Protein AF-A0AAJ6E5W6-F1 (afdb_monomer_lite)

Sequence (87 aa):
MIQIEEIEIVEFRGIRHLKRSLGRRSLGVAGPNGTGKSGIVDAIEFALTGNITRLGGTGTAELSVKAHAPHVDSSKKPENALVRLKV

Radius of gyration: 12.99 Å; chains: 1; bounding box: 30×26×33 Å

Foldseek 3Di:
DDFFQKKWWDQFALDHTDIDGCNSDDDDDDDDPSNCSVRVVQLVCCQVPVARPVQDDPPNPPRDCLQRGGHPVCSVPSVRTDMDTDD

Structure (mmCIF, N/CA/C/O backbone):
data_AF-A0AAJ6E5W6-F1
#
_entry.id   AF-A0AAJ6E5W6-F1
#
loop_
_atom_site.group_PDB
_atom_site.id
_atom_site.type_symbol
_atom_site.label_atom_id
_atom_site.label_alt_id
_atom_site.label_comp_id
_atom_site.label_asym_id
_atom_site.label_entity_id
_atom_site.label_seq_id
_atom_site.pdbx_PDB_ins_code
_atom_site.Cartn_x
_atom_site.Cartn_y
_atom_site.Cartn_z
_atom_site.occupancy
_atom_site.B_iso_or_equiv
_atom_site.auth_seq_id
_atom_site.auth_comp_id
_atom_site.auth_asym_id
_atom_site.auth_atom_id
_atom_site.pdbx_PDB_model_num
ATOM 1 N N . MET A 1 1 ? -9.355 15.499 11.218 1.00 82.44 1 MET A N 1
ATOM 2 C CA . MET A 1 1 ? -8.326 14.446 11.374 1.00 82.44 1 MET A CA 1
ATOM 3 C C . MET A 1 1 ? -8.891 13.169 10.767 1.00 82.44 1 MET A C 1
ATOM 5 O O . MET A 1 1 ? -10.033 12.858 11.075 1.00 82.44 1 MET A O 1
ATOM 9 N N . ILE A 1 2 ? -8.177 12.502 9.853 1.00 91.94 2 ILE A N 1
ATOM 10 C CA . ILE A 1 2 ? -8.683 11.296 9.167 1.00 91.94 2 ILE A CA 1
ATOM 11 C C . ILE A 1 2 ? -8.527 10.092 10.105 1.00 91.94 2 ILE A C 1
ATOM 13 O O . ILE A 1 2 ? -7.450 9.890 10.663 1.00 91.94 2 ILE A O 1
ATOM 17 N N . GLN A 1 3 ? -9.586 9.302 10.280 1.00 95.19 3 GLN A N 1
ATOM 18 C CA . GLN A 1 3 ? -9.567 8.045 11.032 1.00 95.19 3 GLN A CA 1
ATOM 19 C C . GLN A 1 3 ? -10.057 6.929 10.118 1.00 95.19 3 GLN A C 1
ATOM 21 O O . GLN A 1 3 ? -11.091 7.083 9.491 1.00 95.19 3 GLN A O 1
ATOM 26 N N . ILE A 1 4 ? -9.326 5.821 10.037 1.00 96.19 4 ILE A N 1
ATOM 27 C CA . ILE A 1 4 ? -9.681 4.699 9.161 1.00 96.19 4 ILE A CA 1
ATOM 28 C C . ILE A 1 4 ? -10.476 3.674 9.981 1.00 96.19 4 ILE A C 1
ATOM 30 O O . ILE A 1 4 ? -10.012 3.188 11.015 1.00 96.19 4 ILE A O 1
ATOM 34 N N . GLU A 1 5 ? -11.685 3.350 9.537 1.00 97.44 5 GLU A N 1
ATOM 35 C CA . GLU A 1 5 ? -12.548 2.311 10.104 1.00 97.44 5 GLU A CA 1
ATOM 36 C C . GLU A 1 5 ? -12.213 0.926 9.531 1.00 97.44 5 GLU A C 1
ATOM 38 O O . GLU A 1 5 ? -12.134 -0.046 10.285 1.00 97.44 5 GLU A O 1
ATOM 43 N N . GLU A 1 6 ? -11.974 0.836 8.222 1.00 97.81 6 GLU A N 1
ATOM 44 C CA . GLU A 1 6 ? -11.640 -0.403 7.509 1.00 97.81 6 GLU A CA 1
ATOM 45 C C . GLU A 1 6 ? -10.651 -0.129 6.372 1.00 97.81 6 GLU A C 1
ATOM 47 O O . GLU A 1 6 ? -10.699 0.924 5.732 1.00 97.81 6 GLU A O 1
ATOM 52 N N . ILE A 1 7 ? -9.773 -1.098 6.116 1.00 97.56 7 ILE A N 1
ATOM 53 C CA . ILE A 1 7 ? -8.871 -1.125 4.966 1.00 97.56 7 ILE A CA 1
ATOM 54 C C . ILE A 1 7 ? -9.01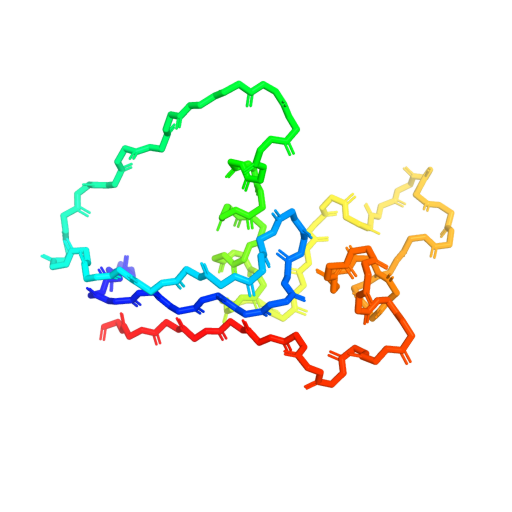9 -2.445 4.201 1.00 97.56 7 ILE A C 1
ATOM 56 O O . ILE A 1 7 ? -9.028 -3.527 4.797 1.00 97.56 7 ILE A O 1
ATOM 60 N N . GLU A 1 8 ? -9.099 -2.349 2.876 1.00 98.38 8 GLU A N 1
ATOM 61 C CA . GLU A 1 8 ? -9.042 -3.468 1.933 1.00 98.38 8 GLU A CA 1
ATOM 62 C C . GLU A 1 8 ? -7.937 -3.192 0.905 1.00 98.38 8 GLU A C 1
ATOM 64 O O . GLU A 1 8 ? -7.898 -2.123 0.299 1.00 98.38 8 GLU A O 1
ATOM 69 N N . ILE A 1 9 ? -7.024 -4.146 0.735 1.00 98.25 9 ILE A N 1
ATOM 70 C CA . ILE A 1 9 ? -5.884 -4.102 -0.184 1.00 98.25 9 ILE A CA 1
ATOM 71 C C . ILE A 1 9 ? -5.925 -5.379 -1.022 1.00 98.25 9 ILE A C 1
ATOM 73 O O . ILE A 1 9 ? -5.939 -6.476 -0.459 1.00 98.25 9 ILE A O 1
ATOM 77 N N . VAL A 1 10 ? -5.906 -5.252 -2.347 1.00 98.25 10 VAL A N 1
ATOM 78 C CA . VAL A 1 10 ? -5.893 -6.387 -3.285 1.00 98.25 10 VAL A CA 1
ATOM 79 C C . VAL A 1 10 ? -4.815 -6.159 -4.333 1.00 98.25 10 VAL A C 1
ATOM 81 O O . VAL A 1 10 ? -4.718 -5.058 -4.870 1.00 98.25 10 VAL A O 1
ATOM 84 N N . GLU A 1 11 ? -4.005 -7.188 -4.592 1.00 97.62 11 GLU A N 1
ATOM 85 C CA . GLU A 1 11 ? -2.934 -7.214 -5.599 1.00 97.62 11 GLU A CA 1
ATOM 86 C C . GLU A 1 11 ? -2.071 -5.939 -5.620 1.00 97.62 11 GLU A C 1
ATOM 88 O O . GLU A 1 11 ? -1.768 -5.386 -6.676 1.00 97.62 11 GLU A O 1
ATOM 93 N N . PHE A 1 12 ? -1.649 -5.468 -4.446 1.00 97.31 12 PHE A N 1
ATOM 94 C CA . PHE A 1 12 ? -0.931 -4.205 -4.277 1.00 97.31 12 PHE A CA 1
ATOM 95 C C . PHE A 1 12 ? 0.361 -4.422 -3.481 1.00 97.31 12 PHE A C 1
ATOM 97 O O . PHE A 1 12 ? 0.363 -4.957 -2.369 1.00 97.31 12 PHE A O 1
ATOM 104 N N . ARG A 1 13 ? 1.490 -3.977 -4.037 1.00 95.19 13 ARG A N 1
ATOM 105 C CA . ARG A 1 13 ? 2.842 -4.111 -3.471 1.00 95.19 13 ARG A CA 1
ATOM 106 C C . ARG A 1 13 ? 3.137 -5.569 -3.100 1.00 95.19 13 ARG A C 1
ATOM 108 O O . ARG A 1 13 ? 3.028 -6.442 -3.940 1.00 95.19 13 ARG A O 1
ATOM 115 N N . GLY A 1 14 ? 3.530 -5.867 -1.864 1.00 93.50 14 GLY A N 1
ATOM 116 C CA . GLY A 1 14 ? 3.768 -7.249 -1.416 1.00 93.50 14 GLY A CA 1
ATOM 117 C C . GLY A 1 14 ? 2.510 -7.993 -0.952 1.00 93.50 14 GLY A C 1
ATOM 118 O O . GLY A 1 14 ? 2.632 -9.037 -0.320 1.00 93.50 14 GLY A O 1
ATOM 119 N N . ILE A 1 15 ? 1.314 -7.435 -1.163 1.00 95.12 15 ILE A N 1
ATOM 120 C CA . ILE A 1 15 ? 0.061 -7.920 -0.579 1.00 95.12 15 ILE A CA 1
ATOM 121 C C . ILE A 1 15 ? -0.852 -8.431 -1.692 1.00 95.12 15 ILE A C 1
ATOM 123 O O . ILE A 1 15 ? -1.291 -7.670 -2.550 1.00 95.12 15 ILE A O 1
ATOM 127 N N . ARG A 1 16 ? -1.177 -9.725 -1.644 1.00 95.12 16 ARG A N 1
ATOM 128 C CA . ARG A 1 16 ? -2.170 -10.342 -2.537 1.00 95.12 16 ARG A CA 1
ATOM 129 C C . ARG A 1 16 ? -3.596 -9.968 -2.147 1.00 95.12 16 ARG A C 1
ATOM 131 O O . ARG A 1 16 ? -4.366 -9.507 -2.978 1.00 95.12 16 ARG A O 1
ATOM 138 N N . HIS A 1 17 ? -3.930 -10.131 -0.869 1.00 97.06 17 HIS A N 1
ATOM 139 C CA . HIS A 1 17 ? -5.228 -9.751 -0.325 1.00 97.06 17 HIS A CA 1
ATOM 140 C C . HIS A 1 17 ? -5.132 -9.509 1.187 1.00 97.06 17 HIS A C 1
ATOM 142 O O . HIS A 1 17 ? -4.645 -10.362 1.932 1.00 97.06 17 HIS A O 1
ATOM 148 N N . LEU A 1 18 ? -5.616 -8.360 1.650 1.00 96.31 18 LEU A N 1
ATOM 149 C CA . LEU A 1 18 ? -5.751 -8.017 3.064 1.00 96.31 18 LEU A CA 1
ATOM 150 C C . LEU A 1 18 ? -7.036 -7.216 3.251 1.00 96.31 18 LEU A C 1
ATOM 152 O O . LEU A 1 18 ? -7.178 -6.144 2.677 1.00 96.31 18 LEU A O 1
ATOM 156 N N . LYS A 1 19 ? -7.926 -7.683 4.125 1.00 97.31 19 LYS A N 1
ATOM 157 C CA . LYS A 1 19 ? -9.086 -6.912 4.578 1.00 97.31 19 LYS A CA 1
ATOM 158 C C . LYS A 1 19 ? -9.137 -6.897 6.095 1.00 97.31 19 LYS A C 1
ATOM 160 O O . LYS A 1 19 ? -9.119 -7.964 6.715 1.00 97.31 19 LYS A O 1
ATOM 165 N N . ARG A 1 20 ? -9.151 -5.709 6.703 1.00 95.75 20 ARG A N 1
ATOM 166 C CA . ARG A 1 20 ? -9.137 -5.550 8.164 1.00 95.75 20 ARG A CA 1
ATOM 167 C C . ARG A 1 20 ? -9.966 -4.356 8.619 1.00 95.75 20 ARG A C 1
ATOM 169 O O . ARG A 1 20 ? -9.759 -3.235 8.166 1.00 95.75 20 ARG A O 1
ATOM 176 N N . SER A 1 21 ? -10.830 -4.609 9.600 1.00 95.88 21 SER A N 1
ATOM 177 C CA . SER A 1 21 ? -11.466 -3.559 10.389 1.00 95.88 21 SER A CA 1
ATOM 178 C C . SER A 1 21 ? -10.482 -3.052 11.445 1.00 95.88 21 SER A C 1
ATOM 180 O O . SER A 1 21 ? -9.921 -3.834 12.215 1.00 95.88 21 SER A O 1
ATOM 182 N N . LEU A 1 22 ? -10.258 -1.742 11.458 1.00 93.81 22 LEU A N 1
ATOM 183 C CA . LEU A 1 22 ? -9.403 -1.043 12.418 1.00 93.81 22 LEU A CA 1
ATOM 184 C C . LEU A 1 22 ? -10.232 -0.434 13.552 1.00 93.81 22 LEU A C 1
ATOM 186 O O . LEU A 1 22 ? -9.723 -0.223 14.653 1.00 93.81 22 LEU A O 1
ATOM 190 N N . GLY A 1 23 ? -11.516 -0.155 13.296 1.00 94.12 23 GLY A N 1
ATOM 191 C CA . GLY A 1 23 ? -12.427 0.433 14.277 1.00 94.12 23 GLY A CA 1
ATOM 192 C C . GLY A 1 23 ? -11.937 1.781 14.803 1.00 94.12 23 GLY A C 1
ATOM 193 O O . GLY A 1 23 ? -12.142 2.080 15.976 1.00 94.12 23 GLY A O 1
ATOM 194 N N . ARG A 1 24 ? -11.232 2.557 13.963 1.00 94.12 24 ARG A N 1
ATOM 195 C CA . ARG A 1 24 ? -10.606 3.842 14.320 1.00 94.12 24 ARG A CA 1
ATOM 196 C C . ARG A 1 24 ? -9.591 3.747 15.471 1.00 94.12 24 ARG A C 1
ATOM 198 O O . ARG A 1 24 ? -9.330 4.738 16.150 1.00 94.12 24 ARG A O 1
ATOM 205 N N . ARG A 1 25 ? -9.007 2.563 15.690 1.00 93.88 25 ARG A N 1
ATOM 206 C CA . ARG A 1 25 ? -7.941 2.314 16.673 1.00 93.88 25 ARG A CA 1
ATOM 207 C C . ARG A 1 25 ? -6.577 2.203 15.996 1.00 93.88 25 ARG A C 1
ATOM 209 O O . ARG A 1 25 ? -6.473 2.081 14.777 1.00 93.88 25 ARG A O 1
ATOM 216 N N . SER A 1 26 ? -5.526 2.210 16.811 1.00 90.94 26 SER A N 1
ATOM 217 C CA . SER A 1 26 ? -4.156 1.969 16.360 1.00 90.94 26 SER A CA 1
ATOM 218 C C . SER A 1 26 ? -4.006 0.585 15.720 1.00 90.94 26 SER A C 1
ATOM 220 O O . SER A 1 26 ? -4.513 -0.409 16.241 1.00 90.94 26 SER A O 1
ATOM 222 N N . LEU A 1 27 ? -3.262 0.522 14.615 1.00 89.69 27 LEU A N 1
ATOM 223 C CA . LEU A 1 27 ? -2.911 -0.712 13.914 1.00 89.69 27 LEU A CA 1
ATOM 224 C C . LEU A 1 27 ? -1.430 -1.038 14.134 1.00 89.69 27 LEU A C 1
ATOM 226 O O . LEU A 1 27 ? -0.562 -0.240 13.788 1.00 89.69 27 LEU A O 1
ATOM 230 N N . GLY A 1 28 ? -1.143 -2.229 14.662 1.00 92.94 28 GLY A N 1
ATOM 231 C CA . GLY A 1 28 ? 0.208 -2.790 14.711 1.00 92.94 28 GLY A CA 1
ATOM 232 C C . GLY A 1 28 ? 0.450 -3.739 13.539 1.00 92.94 28 GLY A C 1
ATOM 233 O O . GLY A 1 28 ? -0.333 -4.662 13.323 1.00 92.94 28 GLY A O 1
ATOM 234 N N . VAL A 1 29 ? 1.539 -3.536 12.794 1.00 92.00 29 VAL A N 1
ATOM 235 C CA . VAL A 1 29 ? 1.938 -4.400 11.672 1.00 92.00 29 VAL A CA 1
ATOM 236 C C . VAL A 1 29 ? 3.323 -4.978 11.952 1.00 92.00 29 VAL A C 1
ATOM 238 O O . VAL A 1 29 ? 4.302 -4.238 12.024 1.00 92.00 29 VAL A O 1
ATOM 241 N N . ALA A 1 30 ? 3.416 -6.303 12.074 1.00 93.19 30 ALA A N 1
ATOM 242 C CA . ALA A 1 30 ? 4.659 -7.020 12.352 1.00 93.19 30 ALA A CA 1
ATOM 243 C C . ALA A 1 30 ? 4.848 -8.211 11.400 1.00 93.19 30 ALA A C 1
ATOM 245 O O . ALA A 1 30 ? 3.886 -8.760 10.869 1.00 93.19 30 ALA A O 1
ATOM 246 N N . GLY A 1 31 ? 6.104 -8.593 11.170 1.00 91.19 31 GLY A N 1
ATOM 247 C CA . GLY A 1 31 ? 6.477 -9.699 10.289 1.00 91.19 31 GLY A CA 1
ATOM 248 C C . GLY A 1 31 ? 7.906 -9.570 9.739 1.00 91.19 31 GLY A C 1
ATOM 249 O O . GLY A 1 31 ? 8.509 -8.499 9.870 1.00 91.19 31 GLY A O 1
ATOM 250 N N . PRO A 1 32 ? 8.458 -10.623 9.113 1.00 93.94 32 PRO A N 1
ATOM 251 C CA . PRO A 1 32 ? 9.784 -10.606 8.483 1.00 93.94 32 PRO A CA 1
ATOM 252 C C . PRO A 1 32 ? 9.958 -9.550 7.377 1.00 93.94 32 PRO A C 1
ATOM 254 O O . PRO A 1 32 ? 9.003 -8.920 6.914 1.00 93.94 32 PRO A O 1
ATOM 257 N N . ASN A 1 33 ? 11.196 -9.312 6.941 1.00 91.00 33 ASN A N 1
ATOM 258 C CA . ASN A 1 33 ? 11.463 -8.429 5.800 1.00 91.00 33 ASN A CA 1
ATOM 259 C C . ASN A 1 33 ? 10.861 -9.001 4.508 1.00 91.00 33 ASN A C 1
ATOM 261 O O . ASN A 1 33 ? 10.793 -10.211 4.330 1.00 91.00 33 ASN A O 1
ATOM 265 N N . GLY A 1 34 ? 10.384 -8.119 3.627 1.00 84.94 34 GLY A N 1
ATOM 266 C CA . GLY A 1 34 ? 9.766 -8.514 2.356 1.00 84.94 34 GLY A CA 1
ATOM 267 C C . GLY A 1 34 ? 8.296 -8.946 2.431 1.00 84.94 34 GLY A C 1
ATOM 268 O O . GLY A 1 34 ? 7.669 -9.080 1.391 1.00 84.94 34 GLY A O 1
ATOM 269 N N . THR A 1 35 ? 7.683 -9.071 3.615 1.00 86.31 35 THR A N 1
ATOM 270 C CA . THR A 1 35 ? 6.288 -9.555 3.750 1.00 86.31 35 THR A CA 1
ATOM 271 C C . THR A 1 35 ? 5.198 -8.509 3.486 1.00 86.31 35 THR A C 1
ATOM 273 O O . THR A 1 35 ? 4.045 -8.706 3.854 1.00 86.31 35 THR A O 1
ATOM 276 N N . GLY A 1 36 ? 5.542 -7.355 2.908 1.00 88.31 36 GLY A N 1
ATOM 277 C CA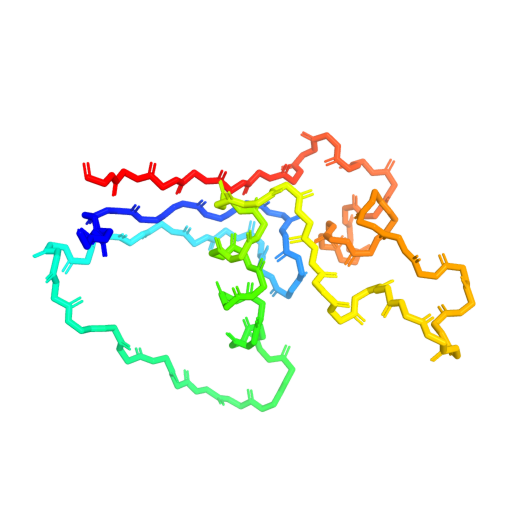 . GLY A 1 36 ? 4.552 -6.331 2.549 1.00 88.31 36 GLY A CA 1
ATOM 278 C C . GLY A 1 36 ? 4.172 -5.335 3.653 1.00 88.31 36 GLY A C 1
ATOM 279 O O . GLY A 1 36 ? 3.268 -4.536 3.439 1.00 88.31 36 GLY A O 1
ATOM 280 N N . LYS A 1 37 ? 4.882 -5.289 4.794 1.00 94.62 37 LYS A N 1
ATOM 281 C CA . LYS A 1 37 ? 4.599 -4.329 5.889 1.00 94.62 37 LYS A CA 1
ATOM 282 C C . LYS A 1 37 ? 4.560 -2.870 5.422 1.00 94.62 37 LYS A C 1
ATOM 284 O O . LYS A 1 37 ? 3.566 -2.183 5.623 1.00 94.62 37 LYS A O 1
ATOM 289 N N . SER A 1 38 ? 5.620 -2.407 4.754 1.00 95.06 38 SER A N 1
ATOM 290 C CA . SER A 1 38 ? 5.643 -1.060 4.170 1.00 95.06 38 SER A CA 1
ATOM 291 C C . SER A 1 38 ? 4.621 -0.897 3.046 1.00 95.06 38 SER A C 1
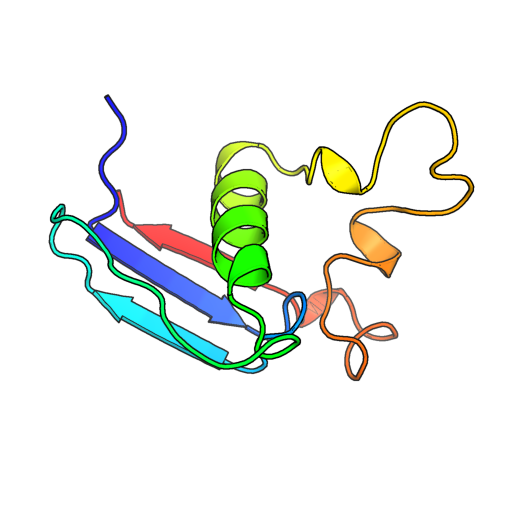ATOM 293 O O . SER A 1 38 ? 4.164 0.210 2.815 1.00 95.06 38 SER A O 1
ATOM 295 N N . GLY A 1 39 ? 4.219 -1.993 2.394 1.00 96.00 39 GLY A N 1
ATOM 296 C CA . GLY A 1 39 ? 3.148 -1.986 1.400 1.00 96.00 39 GLY A CA 1
ATOM 297 C C . GLY A 1 39 ? 1.796 -1.568 1.980 1.00 96.00 39 GLY A C 1
ATOM 298 O O . GLY A 1 39 ? 1.019 -0.948 1.269 1.00 96.00 39 GLY A O 1
ATOM 299 N N . ILE A 1 40 ? 1.535 -1.822 3.270 1.00 96.50 40 ILE A N 1
ATOM 300 C CA . ILE A 1 40 ? 0.329 -1.318 3.952 1.00 96.50 40 ILE A CA 1
ATOM 301 C C . ILE A 1 40 ? 0.375 0.210 4.073 1.00 96.50 40 ILE A C 1
ATOM 303 O O . ILE A 1 40 ? -0.632 0.876 3.857 1.00 96.50 40 ILE A O 1
ATOM 307 N N . VAL A 1 41 ? 1.544 0.774 4.384 1.00 95.75 41 VAL A N 1
ATOM 308 C CA . VAL A 1 41 ? 1.730 2.231 4.463 1.00 95.75 41 VAL A CA 1
ATOM 309 C C . VAL A 1 41 ? 1.605 2.861 3.075 1.00 95.75 41 VAL A C 1
ATOM 311 O O . VAL A 1 41 ? 0.837 3.805 2.914 1.00 95.75 41 VAL A O 1
ATOM 314 N N . ASP A 1 42 ? 2.274 2.279 2.070 1.00 96.88 42 ASP A N 1
ATOM 315 C CA . ASP A 1 42 ? 2.169 2.698 0.665 1.00 96.88 42 ASP A CA 1
ATOM 316 C C . ASP A 1 42 ? 0.695 2.656 0.187 1.00 96.88 42 ASP A C 1
ATOM 318 O O . ASP A 1 42 ? 0.258 3.521 -0.566 1.00 96.88 42 ASP A O 1
ATOM 322 N N . ALA A 1 43 ? -0.094 1.672 0.640 1.00 97.44 43 ALA A N 1
ATOM 323 C CA . ALA A 1 43 ? -1.507 1.531 0.281 1.00 97.44 43 ALA A CA 1
ATOM 324 C C . ALA A 1 43 ? -2.372 2.646 0.880 1.00 97.44 43 ALA A C 1
ATOM 326 O O . ALA A 1 43 ? -3.221 3.206 0.188 1.00 97.44 43 ALA A O 1
ATOM 327 N N . ILE A 1 44 ? -2.148 2.989 2.152 1.00 96.56 44 ILE A N 1
ATOM 328 C CA . ILE A 1 44 ? -2.858 4.092 2.813 1.00 96.56 44 ILE A CA 1
ATOM 329 C C . ILE A 1 44 ? -2.542 5.417 2.112 1.00 96.56 44 ILE A C 1
ATOM 331 O O . ILE A 1 44 ? -3.459 6.179 1.816 1.00 96.56 44 ILE A O 1
ATOM 335 N N . GLU A 1 45 ? -1.269 5.678 1.809 1.00 97.00 45 GLU A N 1
ATOM 336 C CA . GLU A 1 45 ? -0.859 6.872 1.062 1.00 97.00 45 GLU A CA 1
ATOM 337 C C . GLU A 1 45 ? -1.543 6.933 -0.310 1.00 97.00 45 GLU A C 1
ATOM 339 O O . GLU A 1 45 ? -2.153 7.949 -0.655 1.00 97.00 45 GLU A O 1
ATOM 344 N N . PHE A 1 46 ? -1.509 5.828 -1.058 1.00 97.38 46 PHE A N 1
ATOM 345 C CA . PHE A 1 46 ? -2.134 5.731 -2.372 1.00 97.38 46 PHE A CA 1
ATOM 346 C C . PHE A 1 46 ? -3.641 5.983 -2.323 1.00 97.38 46 PHE A C 1
ATOM 348 O O . PHE A 1 46 ? -4.157 6.751 -3.128 1.00 97.38 46 PHE A O 1
ATOM 355 N N . ALA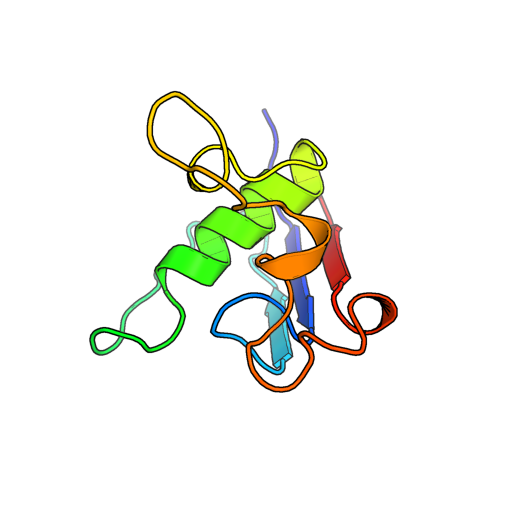 A 1 47 ? -4.354 5.401 -1.361 1.00 97.25 47 ALA A N 1
ATOM 356 C CA . ALA A 1 47 ? -5.795 5.600 -1.242 1.00 97.25 47 ALA A CA 1
ATOM 357 C C . ALA A 1 47 ? -6.179 7.042 -0.867 1.00 97.25 47 ALA A C 1
ATOM 359 O O . ALA A 1 47 ? -7.258 7.499 -1.237 1.00 97.25 47 ALA A O 1
ATOM 360 N N . LEU A 1 48 ? -5.314 7.759 -0.142 1.00 96.06 48 LEU A N 1
ATOM 361 C CA . LEU A 1 48 ? -5.560 9.146 0.260 1.00 96.06 48 LEU A CA 1
ATOM 362 C C . LEU A 1 48 ? -5.130 10.170 -0.797 1.00 96.06 48 LEU A C 1
ATOM 364 O O . LEU A 1 48 ? -5.701 11.257 -0.850 1.00 96.06 48 LEU A O 1
ATOM 368 N N . THR A 1 49 ? -4.116 9.856 -1.605 1.00 95.44 49 THR A N 1
ATOM 369 C CA . THR A 1 49 ? -3.448 10.843 -2.474 1.00 95.44 49 THR A CA 1
ATOM 370 C C . THR A 1 49 ? -3.445 10.479 -3.957 1.00 95.44 49 THR A C 1
ATOM 372 O O . THR A 1 49 ? -3.155 11.328 -4.796 1.00 95.44 49 THR A O 1
ATOM 375 N N . GLY A 1 50 ? -3.730 9.223 -4.301 1.00 94.56 50 GLY A N 1
ATOM 376 C CA . GLY A 1 50 ? -3.547 8.675 -5.645 1.00 94.56 50 GLY A CA 1
ATOM 377 C C . GLY A 1 50 ? -2.083 8.434 -6.032 1.00 94.56 50 GLY A C 1
ATOM 378 O O . GLY A 1 50 ? -1.821 8.030 -7.165 1.00 94.56 50 GLY A O 1
ATOM 379 N N . ASN A 1 51 ? -1.123 8.662 -5.128 1.00 94.69 51 ASN A N 1
ATOM 380 C CA . ASN A 1 51 ? 0.304 8.528 -5.404 1.00 94.69 51 ASN A CA 1
ATOM 381 C C . ASN A 1 51 ? 1.034 7.721 -4.320 1.00 94.69 51 ASN A C 1
ATOM 383 O O . ASN A 1 51 ? 0.500 7.446 -3.249 1.00 94.69 51 ASN A O 1
ATOM 387 N N . ILE A 1 52 ? 2.268 7.324 -4.621 1.00 95.75 52 ILE A N 1
ATOM 388 C CA . ILE A 1 52 ? 3.182 6.684 -3.677 1.00 95.75 52 ILE A CA 1
ATOM 389 C C . ILE A 1 52 ? 4.498 7.452 -3.757 1.00 95.75 52 ILE A C 1
ATOM 391 O O . ILE A 1 52 ? 5.250 7.289 -4.721 1.00 95.75 52 ILE A O 1
ATOM 395 N N . THR A 1 53 ? 4.794 8.277 -2.753 1.00 93.31 53 THR A N 1
ATOM 396 C CA . THR A 1 53 ? 5.915 9.233 -2.785 1.00 93.31 53 THR A CA 1
ATOM 397 C C . THR A 1 53 ? 7.242 8.549 -3.090 1.00 93.31 53 THR A C 1
ATOM 399 O O . THR A 1 53 ? 8.030 9.045 -3.887 1.00 93.31 53 THR A O 1
ATOM 402 N N . ARG A 1 54 ? 7.475 7.356 -2.536 1.00 89.88 54 ARG A N 1
ATOM 403 C CA . ARG A 1 54 ? 8.717 6.596 -2.758 1.00 89.88 54 ARG A CA 1
ATOM 404 C C . ARG A 1 54 ? 8.901 6.019 -4.165 1.00 89.88 54 ARG A C 1
ATOM 406 O O . ARG A 1 54 ? 9.967 5.482 -4.446 1.00 89.88 54 ARG A O 1
ATOM 413 N N . LEU A 1 55 ? 7.871 6.049 -5.011 1.00 91.69 55 LEU A N 1
ATOM 414 C CA . LEU A 1 55 ? 7.988 5.682 -6.425 1.00 91.69 55 LEU A CA 1
ATOM 415 C C . LEU A 1 55 ? 8.319 6.890 -7.310 1.00 91.69 55 LEU A C 1
ATOM 417 O O . LEU A 1 55 ? 8.499 6.711 -8.509 1.00 91.69 55 LEU A O 1
ATOM 421 N N . GLY A 1 56 ? 8.398 8.095 -6.743 1.00 88.31 56 GLY A N 1
ATOM 422 C CA . GLY A 1 56 ? 8.792 9.311 -7.445 1.00 88.31 56 GLY A CA 1
ATOM 423 C C . GLY A 1 56 ? 10.000 9.995 -6.805 1.00 88.31 56 GLY A C 1
ATOM 424 O O . GLY A 1 56 ? 10.496 9.587 -5.756 1.00 88.31 56 GLY A O 1
ATOM 425 N N . GLY A 1 57 ? 10.453 11.075 -7.441 1.00 88.56 57 GLY A N 1
ATOM 426 C CA . GLY A 1 57 ? 11.589 11.876 -6.98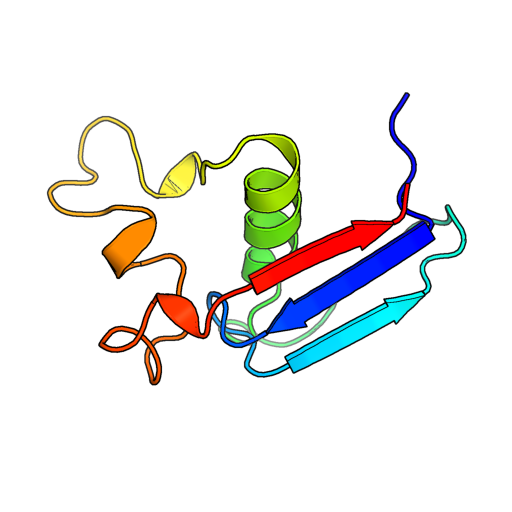9 1.00 88.56 57 GLY A CA 1
ATOM 427 C C . GLY A 1 57 ? 12.847 11.684 -7.834 1.00 88.56 57 GLY A C 1
ATOM 428 O O . GLY A 1 57 ? 12.875 10.972 -8.834 1.00 88.56 57 GLY A O 1
ATOM 429 N N . THR A 1 58 ? 13.916 12.378 -7.457 1.00 88.62 58 THR A N 1
ATOM 430 C CA . THR A 1 58 ? 15.199 12.286 -8.160 1.00 88.62 58 THR A CA 1
ATOM 431 C C . THR A 1 58 ? 15.830 10.912 -7.947 1.00 88.62 58 THR A C 1
ATOM 433 O O . THR A 1 58 ? 15.941 10.456 -6.812 1.00 88.62 58 THR A O 1
ATOM 436 N N . GLY A 1 59 ? 16.286 10.271 -9.026 1.00 85.88 59 GLY A N 1
ATOM 437 C CA . GLY A 1 59 ? 16.948 8.964 -8.960 1.00 85.88 59 GLY A CA 1
ATOM 438 C C . GLY A 1 59 ? 16.005 7.756 -8.978 1.00 85.88 59 GLY A C 1
ATOM 439 O O . GLY A 1 59 ? 16.485 6.631 -8.885 1.00 85.88 59 GLY A O 1
ATOM 440 N N . THR A 1 60 ? 14.691 7.951 -9.142 1.00 85.62 60 THR A N 1
ATOM 441 C CA . THR A 1 60 ? 13.723 6.844 -9.262 1.00 85.62 60 THR A CA 1
ATOM 442 C C . THR A 1 60 ? 13.536 6.329 -10.690 1.00 85.62 60 THR A C 1
ATOM 444 O O . THR A 1 60 ? 12.804 5.365 -10.884 1.00 85.62 60 THR A O 1
ATOM 447 N N . ALA A 1 61 ? 14.209 6.925 -11.681 1.00 86.81 61 ALA A N 1
ATOM 448 C CA . ALA A 1 61 ? 14.179 6.511 -13.087 1.00 86.81 61 ALA A CA 1
ATOM 449 C C . ALA A 1 61 ? 12.747 6.216 -13.590 1.00 86.81 61 ALA A C 1
ATOM 451 O O . ALA A 1 61 ? 11.895 7.098 -13.555 1.00 86.81 61 ALA A O 1
ATOM 452 N N . GLU A 1 62 ? 12.481 4.986 -14.040 1.00 87.00 62 GLU A N 1
ATOM 453 C CA . GLU A 1 62 ? 11.206 4.559 -14.635 1.00 87.00 62 GLU A CA 1
ATOM 454 C C . GLU A 1 62 ? 10.184 4.023 -13.611 1.00 87.00 62 GLU A C 1
ATOM 456 O O . GLU A 1 62 ? 9.168 3.420 -13.983 1.00 87.00 62 GLU A O 1
ATOM 461 N N . LEU A 1 63 ? 10.419 4.225 -12.308 1.00 92.50 63 LEU A N 1
ATOM 462 C CA . LEU A 1 63 ? 9.428 3.882 -11.292 1.00 92.50 63 LEU A CA 1
ATOM 463 C C . LEU A 1 63 ? 8.160 4.724 -11.486 1.00 92.50 63 LEU A C 1
ATOM 465 O O . LEU A 1 63 ? 8.188 5.930 -11.709 1.00 92.50 63 LEU A O 1
ATOM 469 N N . SER A 1 64 ? 7.015 4.057 -11.402 1.00 92.38 64 SER A N 1
ATOM 470 C CA . SER A 1 64 ? 5.702 4.679 -11.542 1.00 92.38 64 SER A CA 1
ATOM 471 C C . SER A 1 64 ? 4.660 3.880 -10.783 1.00 92.38 64 SER A C 1
ATOM 473 O O . SER A 1 64 ? 4.781 2.659 -10.649 1.00 92.38 64 SER A O 1
ATOM 475 N N . VAL A 1 65 ? 3.602 4.554 -10.330 1.00 94.06 65 VAL A N 1
ATOM 476 C CA . VAL A 1 65 ? 2.475 3.910 -9.642 1.00 94.06 65 VAL A CA 1
ATOM 477 C C . VAL A 1 65 ? 1.888 2.793 -10.504 1.00 94.06 65 VAL A C 1
ATOM 479 O O . VAL A 1 65 ? 1.774 1.665 -10.043 1.00 94.06 65 VAL A O 1
ATOM 482 N N . LYS A 1 66 ? 1.601 3.054 -11.784 1.00 93.31 66 LYS A N 1
ATOM 483 C CA . LYS A 1 66 ? 0.974 2.062 -12.670 1.00 93.31 66 LYS A CA 1
ATOM 484 C C . LYS A 1 66 ? 1.797 0.777 -12.817 1.00 93.31 66 LYS A C 1
ATOM 486 O O . LYS A 1 66 ? 1.214 -0.299 -12.852 1.00 93.31 66 LYS A O 1
ATOM 491 N N . ALA A 1 67 ? 3.123 0.880 -12.898 1.00 93.19 67 ALA A N 1
ATOM 492 C CA . ALA A 1 67 ? 3.982 -0.287 -13.094 1.00 93.19 67 ALA A CA 1
ATOM 493 C C . ALA A 1 67 ? 4.457 -0.942 -11.780 1.00 93.19 67 ALA A C 1
ATOM 495 O O . ALA A 1 67 ? 4.767 -2.129 -11.784 1.00 93.19 67 ALA A O 1
ATOM 496 N N . HIS A 1 68 ? 4.505 -0.203 -10.661 1.00 95.19 68 HIS A N 1
ATOM 497 C CA . HIS A 1 68 ? 5.193 -0.644 -9.432 1.00 95.19 68 HIS A CA 1
ATOM 498 C C . HIS A 1 68 ? 4.340 -0.595 -8.152 1.00 95.19 68 HIS A C 1
ATOM 500 O O . HIS A 1 68 ? 4.807 -1.007 -7.081 1.00 95.19 68 HIS A O 1
ATOM 506 N N . ALA A 1 69 ? 3.109 -0.084 -8.230 1.00 95.81 69 ALA A N 1
ATOM 507 C CA . ALA A 1 69 ? 2.118 -0.225 -7.168 1.00 95.81 69 ALA A CA 1
ATOM 508 C C . ALA A 1 69 ? 1.441 -1.606 -7.154 1.00 95.81 69 ALA A C 1
ATOM 510 O O . ALA A 1 69 ? 1.259 -2.124 -6.052 1.00 95.81 69 ALA A O 1
ATOM 511 N N . PRO A 1 70 ? 1.100 -2.238 -8.299 1.00 97.19 70 PRO A N 1
ATOM 512 C CA . PRO A 1 70 ? 0.543 -3.586 -8.293 1.00 97.19 70 PRO A CA 1
ATOM 513 C C . PRO A 1 70 ? 1.505 -4.607 -7.688 1.00 97.19 70 PRO A C 1
ATOM 515 O O . PRO A 1 70 ? 2.722 -4.406 -7.653 1.00 97.19 70 PRO A O 1
ATOM 518 N N . HIS A 1 71 ? 0.961 -5.733 -7.239 1.00 96.12 71 HIS A N 1
ATOM 519 C CA . HIS A 1 71 ? 1.771 -6.877 -6.844 1.00 96.12 71 HIS A CA 1
ATOM 520 C C . HIS A 1 71 ? 2.653 -7.342 -8.004 1.00 96.12 71 HIS A C 1
ATOM 522 O O . HIS A 1 71 ? 2.239 -7.261 -9.159 1.00 96.12 71 HIS A O 1
ATOM 528 N N . VAL A 1 72 ? 3.859 -7.852 -7.721 1.00 93.69 72 VAL A N 1
ATOM 529 C CA . VAL A 1 72 ? 4.823 -8.273 -8.762 1.00 93.69 72 VAL A CA 1
ATOM 530 C C . VAL A 1 72 ? 4.192 -9.240 -9.770 1.00 93.69 72 VAL A C 1
ATOM 532 O O . VAL A 1 72 ? 4.330 -9.078 -10.981 1.00 93.69 72 VAL A O 1
ATOM 535 N N . ASP A 1 73 ? 3.384 -10.165 -9.265 1.00 94.06 73 ASP A N 1
ATOM 536 C CA . ASP A 1 73 ? 2.656 -11.153 -10.063 1.00 94.06 73 ASP A CA 1
ATOM 537 C C . ASP A 1 73 ? 1.402 -10.598 -10.773 1.00 94.06 73 ASP A C 1
ATOM 539 O O . ASP A 1 73 ? 0.834 -11.272 -11.631 1.00 94.06 73 ASP A O 1
ATOM 543 N N . SER A 1 74 ? 0.968 -9.376 -10.446 1.00 93.56 74 SER A N 1
ATOM 544 C CA . SER A 1 74 ? -0.108 -8.641 -11.131 1.00 93.56 74 SER A CA 1
ATOM 545 C C . SER A 1 74 ? 0.400 -7.381 -11.848 1.00 93.56 74 SER A C 1
ATOM 547 O O . SER A 1 74 ? -0.395 -6.566 -12.310 1.00 93.56 74 SER A O 1
ATOM 549 N N . SER A 1 75 ? 1.718 -7.228 -12.012 1.00 89.94 75 SER A N 1
ATOM 550 C CA . SER A 1 75 ? 2.356 -6.075 -12.672 1.00 89.94 75 SER A CA 1
ATOM 551 C C . SER A 1 75 ? 1.878 -5.850 -14.112 1.00 89.94 75 SER A C 1
ATOM 553 O O . SER A 1 75 ? 1.782 -4.715 -14.570 1.00 89.94 75 SER A O 1
ATOM 555 N N . LYS A 1 76 ? 1.517 -6.929 -14.819 1.00 93.81 76 LYS A N 1
ATOM 556 C CA . LYS A 1 76 ? 0.955 -6.881 -16.182 1.00 93.81 76 LYS A CA 1
ATOM 557 C C . LYS A 1 76 ? -0.551 -6.597 -16.229 1.00 93.81 76 LYS A C 1
ATOM 559 O O . LYS A 1 76 ? -1.080 -6.403 -17.317 1.00 93.81 76 LYS A O 1
ATOM 564 N N . LYS A 1 77 ? -1.227 -6.623 -15.078 1.00 95.50 77 LYS A N 1
ATOM 565 C CA . LYS A 1 77 ? -2.670 -6.393 -14.913 1.00 95.50 77 LYS A CA 1
ATOM 566 C C . LYS A 1 77 ? -2.904 -5.402 -13.762 1.00 95.50 77 LYS A C 1
ATOM 568 O O . LYS A 1 77 ? -3.419 -5.797 -12.709 1.00 95.50 77 LYS A O 1
ATOM 573 N N . PRO A 1 78 ? -2.446 -4.143 -13.901 1.00 94.50 78 PRO A N 1
ATOM 574 C CA . PRO A 1 78 ? -2.556 -3.135 -12.847 1.00 94.50 78 PRO A CA 1
ATOM 575 C C . PRO A 1 78 ? -4.001 -2.857 -12.415 1.00 94.50 78 PRO A C 1
ATOM 577 O O . PRO A 1 78 ? -4.225 -2.442 -11.286 1.00 94.50 78 PRO A O 1
ATOM 580 N N . GLU A 1 79 ? -4.980 -3.122 -13.277 1.00 95.62 79 GLU A N 1
ATOM 581 C CA . GLU A 1 79 ? -6.413 -3.003 -13.002 1.00 95.62 79 GLU A CA 1
ATOM 582 C C . GLU A 1 79 ? -6.922 -3.930 -11.886 1.00 95.62 79 GLU A C 1
ATOM 584 O O . GLU A 1 79 ? -7.970 -3.660 -11.305 1.00 95.62 79 GLU A O 1
ATOM 589 N N . ASN A 1 80 ? -6.183 -4.993 -11.555 1.00 96.06 80 ASN A N 1
ATOM 590 C CA . ASN A 1 80 ? -6.514 -5.860 -10.423 1.00 96.06 80 ASN A CA 1
ATOM 591 C C . ASN A 1 80 ? -6.104 -5.246 -9.077 1.00 96.06 80 ASN A C 1
ATOM 593 O O . ASN A 1 80 ? -6.602 -5.675 -8.035 1.00 96.06 80 ASN A O 1
ATOM 597 N N . ALA A 1 81 ? -5.173 -4.287 -9.092 1.00 97.44 81 ALA A N 1
ATOM 598 C CA . ALA A 1 81 ? -4.684 -3.648 -7.886 1.00 97.44 81 ALA A CA 1
ATOM 599 C C . ALA A 1 81 ? -5.712 -2.630 -7.387 1.00 97.44 81 ALA A C 1
ATOM 601 O O . ALA A 1 81 ? -6.084 -1.700 -8.104 1.00 97.44 81 ALA A O 1
ATOM 602 N N . LEU A 1 82 ? -6.153 -2.778 -6.140 1.00 96.94 82 LEU A N 1
ATOM 603 C CA . LEU A 1 82 ? -7.075 -1.832 -5.522 1.00 96.94 82 LEU A CA 1
ATOM 604 C C . LEU A 1 82 ? -6.752 -1.631 -4.047 1.00 96.94 82 LEU A C 1
ATOM 606 O O . LEU A 1 82 ? -6.348 -2.556 -3.339 1.00 96.94 82 LEU A O 1
ATOM 610 N N . VAL A 1 83 ? -6.993 -0.411 -3.582 1.00 98.12 83 VAL A N 1
ATOM 611 C CA . VAL A 1 83 ? -6.998 -0.081 -2.161 1.00 98.12 83 VAL A CA 1
ATOM 612 C C . VAL A 1 83 ? -8.278 0.681 -1.860 1.00 98.12 83 VAL A C 1
ATOM 614 O O . VAL A 1 83 ? -8.605 1.646 -2.549 1.00 98.12 83 VAL A O 1
ATOM 617 N N . ARG A 1 84 ? -9.009 0.250 -0.834 1.00 98.12 84 ARG A N 1
ATOM 618 C CA . ARG A 1 84 ? -10.195 0.943 -0.328 1.00 98.12 84 ARG A CA 1
ATOM 619 C C . ARG A 1 84 ? -10.019 1.247 1.147 1.00 98.12 84 ARG A C 1
ATOM 621 O O . ARG A 1 84 ? -9.612 0.383 1.924 1.00 98.12 84 ARG A O 1
ATOM 628 N N . LEU A 1 85 ? -10.371 2.472 1.515 1.00 97.50 85 LEU A N 1
ATOM 629 C CA . LEU A 1 85 ? -10.468 2.912 2.898 1.00 97.50 85 LEU A CA 1
ATOM 630 C C . LEU A 1 85 ? -11.921 3.260 3.199 1.00 97.50 85 LEU A C 1
ATOM 632 O O . LEU A 1 85 ? -12.565 3.977 2.435 1.00 97.50 85 LEU A O 1
ATOM 636 N N . LYS A 1 86 ? -12.411 2.784 4.338 1.00 97.31 86 LYS A N 1
ATOM 637 C CA . LYS A 1 86 ? -13.598 3.333 4.993 1.00 97.31 86 LYS A CA 1
ATOM 638 C C . LYS A 1 86 ? -13.109 4.261 6.100 1.0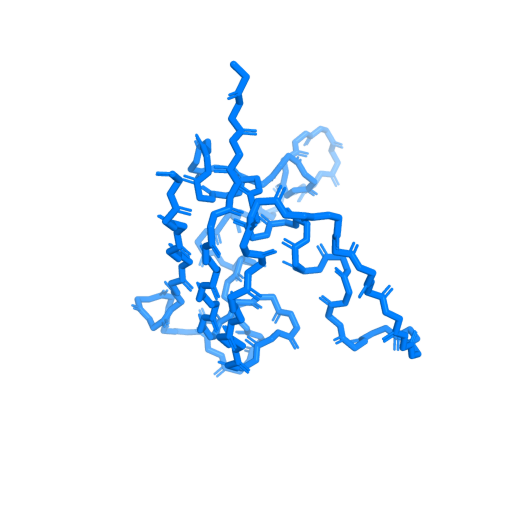0 97.31 86 LYS A C 1
ATOM 640 O O . LYS A 1 86 ? -12.294 3.825 6.913 1.00 97.31 86 LYS A O 1
ATOM 645 N N . VAL A 1 87 ? -13.565 5.512 6.120 1.00 93.25 87 VAL A N 1
ATOM 646 C CA . VAL A 1 87 ? -13.158 6.551 7.088 1.00 93.25 87 VAL A CA 1
ATOM 647 C C . VAL A 1 87 ? -14.331 6.980 7.971 1.00 93.25 87 VAL A C 1
ATOM 649 O O . VAL A 1 87 ? -15.432 7.151 7.412 1.00 93.25 87 VAL A O 1
#

Secondary structure (DSSP, 8-state):
----SEEEEEEETTEEEEEEE-TTS------STTSSHHHHHHHHHHHHHS--GGGSSTT-TT--HHHHSB-GGGTT-GGG-EEEEE-

pLDDT: mean 94.0, std 3.53, range [82.44, 98.38]